Protein AF-A0A6M3JYT5-F1 (afdb_monomer)

Organism: NCBI:txid1070528

Radius of gyration: 20.06 Å; Cα contacts (8 Å, |Δi|>4): 46; chains: 1; bounding box: 38×19×58 Å

Nearest PDB structures (foldseek):
  3fcl-assembly1_A  TM=5.388E-01  e=7.776E+00  Homo sapiens

Sequence (72 aa):
MSLDIKVELEQLNTMYKDTQQNQTFNALIYGEMGTGKTNLAKTCRKPVLIHSFDPGGTKTVRDDIGKGIFVD

Secondary structure (DSSP, 8-state):
----HHHHHHHHHHHHHH-GGGS--------STTS-HHHHTTTSPSSEEE----HHHHGGGGGGBTTTEEE-

Foldseek 3Di:
DDDPPVVVVVVVVCVVVVPPVVVDDDDDDDDDPPPCPLVVQVVDDFQAEAADPDPVSCVNCVVCDVVRYDYD

Mean predicted aligned error: 8.89 Å

pLDDT: mean 86.79, std 9.81, range [49.78, 96.06]

Solvent-accessible surface area (backbone atoms only — not comparable to full-atom values): 4795 Å² total; per-residue (Å²): 134,85,82,56,65,67,63,53,52,52,51,52,52,48,57,66,69,69,41,66,74,79,77,58,85,89,82,87,88,84,76,68,91,87,73,45,73,59,48,52,60,72,76,51,76,72,73,38,82,42,82,62,92,48,78,73,48,51,65,69,49,55,94,37,54,83,74,43,34,44,78,88

Structure (mmCIF, N/CA/C/O backbone):
data_AF-A0A6M3JYT5-F1
#
_entry.id   AF-A0A6M3JYT5-F1
#
loop_
_atom_site.group_PDB
_atom_site.id
_atom_site.type_symbol
_atom_site.label_atom_id
_atom_site.label_alt_id
_atom_site.label_comp_id
_atom_site.label_asym_id
_atom_site.label_entity_id
_atom_site.label_seq_id
_atom_site.pdbx_PDB_ins_code
_atom_site.Cartn_x
_atom_site.Cartn_y
_atom_site.Cartn_z
_atom_site.occupancy
_atom_site.B_iso_or_equiv
_atom_site.auth_seq_id
_atom_site.auth_comp_id
_atom_site.auth_asym_id
_atom_site.auth_atom_id
_atom_site.pdbx_PDB_model_num
ATOM 1 N N . MET A 1 1 ? -21.529 9.371 45.826 1.00 49.78 1 MET A N 1
ATOM 2 C CA . MET A 1 1 ? -22.259 8.914 44.625 1.00 49.7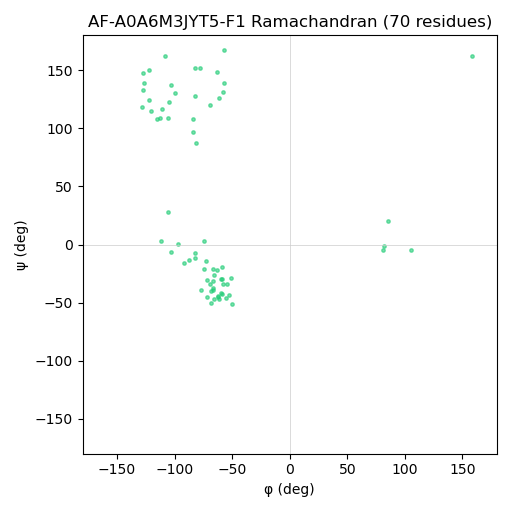8 1 MET A CA 1
ATOM 3 C C . MET A 1 1 ? -21.802 7.497 44.341 1.00 49.78 1 MET A C 1
ATOM 5 O O . MET A 1 1 ? -20.599 7.286 44.289 1.00 49.78 1 MET A O 1
ATOM 9 N N . SER A 1 2 ? -22.717 6.530 44.287 1.00 69.12 2 SER A N 1
ATOM 10 C CA . SER A 1 2 ? -22.385 5.138 43.965 1.00 69.12 2 SER A CA 1
ATOM 11 C C . SER A 1 2 ? -22.294 4.977 42.453 1.00 69.12 2 SER A C 1
ATOM 13 O O . SER A 1 2 ? -23.220 5.374 41.749 1.00 69.12 2 SER A O 1
ATOM 15 N N . LEU A 1 3 ? -21.190 4.414 41.974 1.00 72.56 3 LEU A N 1
ATOM 16 C CA . LEU A 1 3 ? -20.979 4.116 40.562 1.00 72.56 3 LEU A CA 1
ATOM 17 C C . LEU A 1 3 ? -21.920 2.977 40.143 1.00 72.56 3 LEU A C 1
ATOM 19 O O . LEU A 1 3 ? -21.849 1.887 40.716 1.00 72.56 3 LEU A O 1
ATOM 23 N N . ASP A 1 4 ? -22.805 3.215 39.176 1.00 87.31 4 ASP A N 1
ATOM 24 C CA . ASP A 1 4 ? -23.585 2.135 38.569 1.00 87.31 4 ASP A CA 1
ATOM 25 C C . ASP A 1 4 ? -22.749 1.488 37.464 1.00 87.31 4 ASP A C 1
ATOM 27 O O . ASP A 1 4 ? -22.673 1.966 36.332 1.00 87.31 4 ASP A O 1
ATOM 31 N N . ILE A 1 5 ? -22.101 0.380 37.826 1.00 90.31 5 ILE A N 1
ATOM 32 C CA . ILE A 1 5 ? -21.164 -0.354 36.970 1.00 90.31 5 ILE A CA 1
ATOM 33 C C . ILE A 1 5 ? -21.805 -0.741 35.631 1.00 90.31 5 ILE A C 1
ATOM 35 O O . ILE A 1 5 ? -21.114 -0.765 34.616 1.00 90.31 5 ILE A O 1
ATOM 39 N N . LYS A 1 6 ? -23.109 -1.048 35.597 1.00 89.31 6 LYS A N 1
ATOM 40 C CA . LYS A 1 6 ? -23.772 -1.476 34.355 1.00 89.31 6 LYS A CA 1
ATOM 41 C C . LYS A 1 6 ? -23.931 -0.313 33.388 1.00 89.31 6 LYS A C 1
ATOM 43 O O . LYS A 1 6 ? -23.621 -0.463 32.210 1.00 89.31 6 LYS A O 1
ATOM 48 N N . VAL A 1 7 ? -24.365 0.831 33.911 1.00 91.00 7 VAL A N 1
ATOM 49 C CA . VAL A 1 7 ? -24.545 2.062 33.136 1.00 91.00 7 VAL A CA 1
ATOM 50 C C . VAL A 1 7 ? -23.207 2.529 32.571 1.00 91.00 7 VAL A C 1
ATOM 52 O O . VAL A 1 7 ? -23.114 2.849 31.390 1.00 91.00 7 VAL A O 1
ATOM 55 N N . GLU A 1 8 ? -22.150 2.498 33.378 1.00 89.31 8 GLU A N 1
ATOM 56 C CA . GLU A 1 8 ? -20.824 2.947 32.947 1.00 89.31 8 GLU A CA 1
ATOM 57 C C . GLU A 1 8 ? -20.219 2.044 31.865 1.00 89.31 8 GLU A C 1
ATOM 59 O O . GLU A 1 8 ? -19.635 2.513 30.889 1.00 89.31 8 GLU A O 1
ATOM 64 N N . LEU A 1 9 ? -20.415 0.731 31.989 1.00 89.69 9 LEU A N 1
ATOM 65 C CA . LEU A 1 9 ? -19.944 -0.250 31.012 1.00 89.69 9 LEU A CA 1
ATOM 66 C C . LEU A 1 9 ? -20.685 -0.103 29.671 1.00 89.69 9 LEU A C 1
ATOM 68 O O . LEU A 1 9 ? -20.082 -0.212 28.601 1.00 89.69 9 LEU A O 1
ATOM 72 N N . GLU A 1 10 ? -21.983 0.194 29.710 1.00 91.81 10 GLU A N 1
ATOM 73 C CA . GLU A 1 10 ? -22.787 0.469 28.518 1.00 91.81 10 GLU A CA 1
ATOM 74 C C . GLU A 1 10 ? -22.385 1.789 27.841 1.00 91.81 10 GLU A C 1
ATOM 76 O O . GLU A 1 10 ? -22.235 1.837 26.615 1.00 91.81 10 GLU A O 1
ATOM 81 N N . GLN A 1 11 ? -22.103 2.829 28.629 1.00 89.06 11 GLN A N 1
ATOM 82 C CA . GLN A 1 11 ? -21.582 4.109 28.140 1.00 89.06 11 GLN A CA 1
ATOM 83 C C . GLN A 1 11 ? -20.211 3.952 27.473 1.00 89.06 11 GLN A C 1
ATOM 85 O O . GLN A 1 11 ? -20.015 4.449 26.364 1.00 89.06 11 GLN A O 1
ATOM 90 N N . LEU A 1 12 ? -19.288 3.205 28.088 1.00 85.12 12 LEU A N 1
ATOM 91 C CA . LEU A 1 12 ? -17.975 2.909 27.506 1.00 85.12 12 LEU A CA 1
ATOM 92 C C . LEU A 1 12 ? -18.103 2.129 26.193 1.00 85.12 12 LEU A C 1
ATOM 94 O O . LEU A 1 12 ? -17.488 2.493 25.193 1.00 85.12 12 LEU A O 1
ATOM 98 N N . ASN A 1 13 ? -18.936 1.087 26.159 1.00 85.25 13 ASN A N 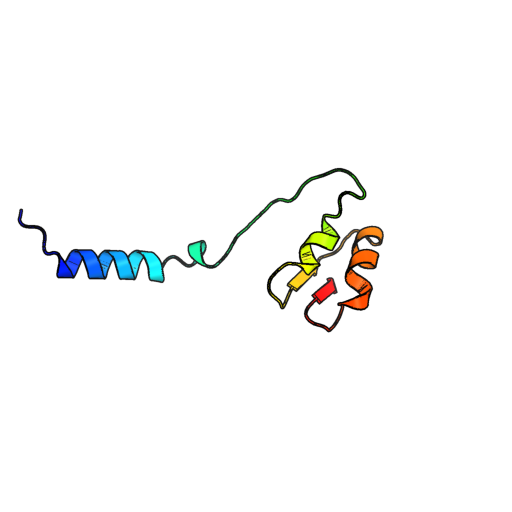1
ATOM 99 C CA . ASN A 1 13 ? -19.175 0.320 24.935 1.00 85.25 13 ASN A CA 1
ATOM 100 C C . ASN A 1 13 ? -19.737 1.186 23.804 1.00 85.25 13 ASN A C 1
ATOM 102 O O . ASN A 1 13 ? -19.328 1.030 22.655 1.00 85.25 13 ASN A O 1
ATOM 106 N N . THR A 1 14 ? -20.665 2.084 24.126 1.00 86.19 14 THR A N 1
ATOM 107 C CA . THR A 1 14 ? -21.259 3.015 23.159 1.00 86.19 14 THR A CA 1
ATOM 108 C C . THR A 1 14 ? -20.207 3.993 22.644 1.00 86.19 14 THR A C 1
ATOM 110 O O . THR A 1 14 ? -20.022 4.115 21.438 1.00 86.19 14 THR A O 1
ATOM 113 N N . MET A 1 15 ? -19.410 4.578 23.543 1.00 80.62 15 MET A N 1
ATOM 114 C CA . MET A 1 15 ? -18.311 5.482 23.198 1.00 80.62 15 MET A CA 1
ATOM 115 C C . MET A 1 15 ? -17.313 4.845 22.216 1.00 80.62 15 MET A C 1
ATOM 117 O O . MET A 1 15 ? -16.946 5.460 21.214 1.00 80.62 15 MET A O 1
ATOM 121 N N . TYR A 1 16 ? -16.893 3.597 22.449 1.00 74.62 16 TYR A N 1
ATOM 122 C CA . TYR A 1 16 ? -15.955 2.915 21.550 1.00 74.62 16 TYR A CA 1
ATOM 123 C C . TYR A 1 16 ? -16.579 2.500 20.212 1.00 74.62 16 TYR A C 1
ATOM 125 O O . TYR A 1 16 ? -15.870 2.475 19.205 1.00 74.62 16 TYR A O 1
ATOM 133 N N . LYS A 1 17 ? -17.880 2.187 20.180 1.00 77.38 17 LYS A N 1
ATOM 134 C CA . LYS A 1 17 ? -18.595 1.800 18.953 1.00 77.38 17 LYS A CA 1
ATOM 135 C C . LYS A 1 17 ? -18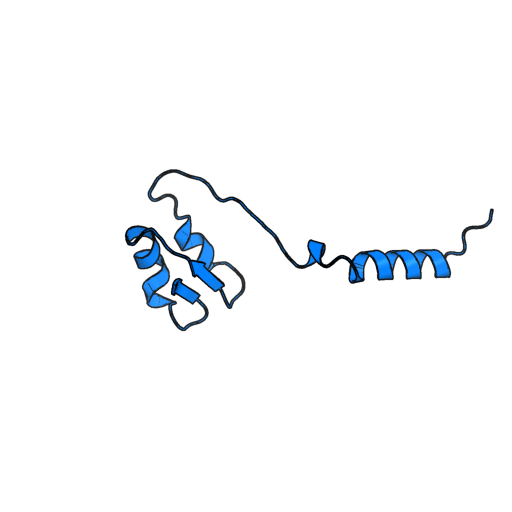.930 2.991 18.057 1.00 77.38 17 LYS A C 1
ATOM 137 O O . LYS A 1 17 ? -18.796 2.872 16.841 1.00 77.38 17 LYS A O 1
ATOM 142 N N . ASP A 1 18 ? -19.316 4.121 18.644 1.00 71.19 18 ASP A N 1
ATOM 143 C CA . ASP A 1 18 ? -19.812 5.290 17.907 1.00 71.19 18 ASP A CA 1
ATOM 144 C C . ASP A 1 18 ? -18.697 6.175 17.341 1.00 71.19 18 ASP A C 1
ATOM 146 O O . ASP A 1 18 ? -18.935 7.035 16.491 1.00 71.19 18 ASP A O 1
ATOM 150 N N . THR A 1 19 ? -17.447 5.952 17.752 1.00 67.56 19 THR A N 1
ATOM 151 C CA . THR A 1 19 ? -16.329 6.748 17.248 1.00 67.56 19 THR A CA 1
ATOM 152 C C . THR A 1 19 ? -15.878 6.227 15.879 1.00 67.56 19 THR A C 1
ATOM 154 O O . THR A 1 19 ? -14.946 5.429 15.771 1.00 67.56 19 THR A O 1
ATOM 157 N N . GLN A 1 20 ? -16.500 6.719 14.802 1.00 60.97 20 GLN A N 1
ATOM 158 C CA . GLN A 1 20 ? -16.089 6.456 13.410 1.00 60.97 20 GLN A CA 1
ATOM 159 C C . GLN A 1 20 ? -14.592 6.727 13.156 1.00 60.97 20 GLN A C 1
ATOM 161 O O . GLN A 1 20 ? -13.979 6.062 12.324 1.00 60.97 20 GLN A O 1
ATOM 166 N N . GLN A 1 21 ? -13.984 7.657 13.906 1.00 60.97 21 GLN A N 1
ATOM 167 C CA . GLN A 1 21 ? -12.552 7.976 13.819 1.00 60.97 21 GLN A CA 1
ATOM 168 C C . GLN A 1 21 ? -11.640 6.800 14.210 1.00 60.97 21 GLN A C 1
ATOM 170 O O . GLN A 1 21 ? -10.502 6.756 13.764 1.00 60.97 21 GLN A O 1
ATOM 175 N N . ASN A 1 22 ? -12.134 5.820 14.976 1.00 61.38 22 ASN A N 1
ATOM 176 C CA . ASN A 1 22 ? -11.373 4.613 15.322 1.00 61.38 22 ASN A CA 1
ATOM 177 C C . ASN A 1 22 ? -11.415 3.540 14.221 1.00 61.38 22 ASN A C 1
ATOM 179 O O . ASN A 1 22 ? -10.732 2.523 14.335 1.00 61.38 22 ASN A O 1
ATOM 183 N N . GLN A 1 23 ? -12.224 3.726 13.172 1.00 71.00 23 GLN A N 1
ATOM 184 C CA . GLN A 1 23 ? -12.321 2.772 12.062 1.00 71.00 23 GLN A CA 1
ATOM 185 C C . GLN A 1 23 ? -11.356 3.085 10.918 1.00 71.00 23 GLN A C 1
ATOM 187 O O . GLN A 1 23 ? -11.131 2.231 10.058 1.00 71.00 23 GLN A O 1
ATOM 192 N N . THR A 1 24 ? -10.795 4.293 10.884 1.00 76.94 24 THR A N 1
ATOM 193 C CA . THR A 1 24 ? -9.893 4.734 9.822 1.00 76.94 24 THR A CA 1
ATOM 194 C C . THR A 1 24 ? -8.553 5.158 10.402 1.00 76.94 24 THR A C 1
ATOM 196 O O . THR A 1 24 ? -8.438 5.594 11.543 1.00 76.94 24 THR A O 1
ATOM 199 N N . PHE A 1 25 ? -7.504 4.988 9.606 1.00 82.19 25 PHE A N 1
ATOM 200 C CA . PHE A 1 25 ? -6.153 5.379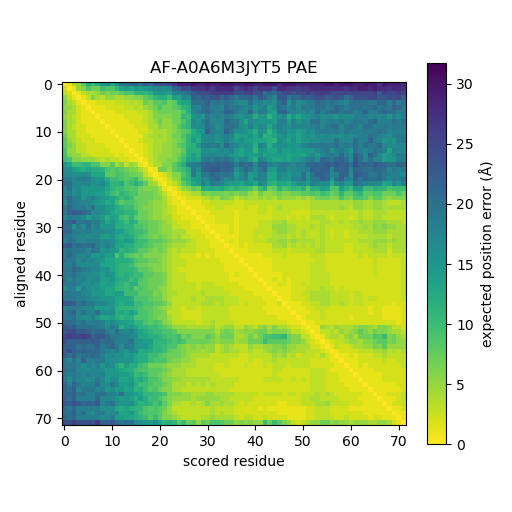 9.967 1.00 82.19 25 PHE A CA 1
ATOM 201 C C . PHE A 1 25 ? -5.594 6.226 8.835 1.00 82.19 25 PHE A C 1
ATOM 203 O O . PHE A 1 25 ? -5.478 5.756 7.703 1.00 82.19 25 PHE A O 1
ATOM 210 N N . ASN A 1 26 ? -5.260 7.474 9.151 1.00 88.12 26 ASN A N 1
ATOM 211 C CA . ASN A 1 26 ? -4.654 8.400 8.209 1.00 88.12 26 ASN A CA 1
ATOM 212 C C . ASN A 1 26 ? -3.17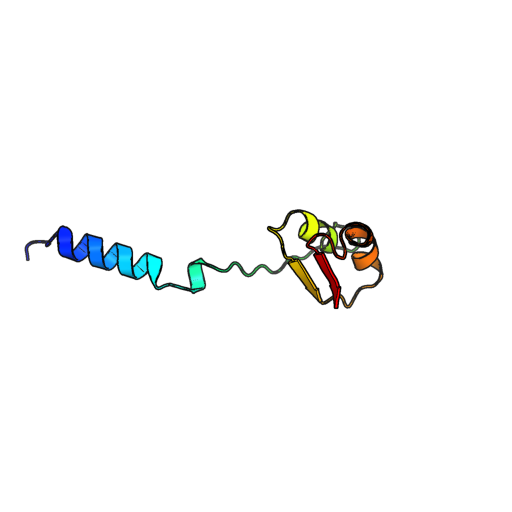2 8.524 8.542 1.00 88.12 26 ASN A C 1
ATOM 214 O O . ASN A 1 26 ? -2.809 8.899 9.656 1.00 88.12 26 ASN A O 1
ATOM 218 N N . ALA A 1 27 ? -2.322 8.224 7.567 1.00 90.06 27 ALA A N 1
ATOM 219 C CA . ALA A 1 27 ? -0.882 8.357 7.698 1.00 90.06 27 ALA A CA 1
ATOM 220 C C . ALA A 1 27 ? -0.315 9.176 6.553 1.00 90.06 27 ALA A C 1
ATOM 222 O O . ALA A 1 27 ? -0.778 9.104 5.416 1.00 90.06 27 ALA A O 1
ATOM 223 N N . LEU A 1 28 ? 0.743 9.910 6.873 1.00 94.50 28 LEU A N 1
ATOM 224 C CA . LEU A 1 28 ? 1.519 10.663 5.913 1.00 94.50 28 LEU A CA 1
ATOM 225 C C . LEU A 1 28 ? 2.901 10.025 5.816 1.00 94.50 28 LEU A C 1
ATOM 227 O O . LEU A 1 28 ? 3.681 10.046 6.766 1.00 94.50 28 LEU A O 1
ATOM 231 N N . ILE A 1 29 ? 3.153 9.374 4.684 1.00 92.38 29 ILE A N 1
ATOM 232 C CA . ILE A 1 29 ? 4.293 8.473 4.511 1.00 92.38 29 ILE A CA 1
ATOM 233 C C . ILE A 1 29 ? 5.338 9.160 3.643 1.00 92.38 29 ILE A C 1
ATOM 235 O O . ILE A 1 29 ? 5.153 9.329 2.437 1.00 92.38 29 ILE A O 1
ATOM 239 N N . TYR A 1 30 ? 6.447 9.542 4.270 1.00 93.62 30 TYR A N 1
ATOM 240 C CA . TYR A 1 30 ? 7.546 10.257 3.632 1.00 93.62 30 TYR A CA 1
ATOM 241 C C . TYR A 1 30 ? 8.786 9.390 3.445 1.00 93.62 30 TYR A C 1
ATOM 243 O O . TYR A 1 30 ? 8.967 8.355 4.082 1.00 93.62 30 TYR A O 1
ATOM 251 N N . GLY A 1 31 ? 9.658 9.848 2.555 1.00 91.81 31 GLY A N 1
ATOM 252 C CA . GLY A 1 31 ? 10.964 9.264 2.300 1.00 91.81 31 GLY A CA 1
ATOM 253 C C . GLY A 1 31 ? 11.470 9.653 0.918 1.00 91.81 31 GLY A C 1
ATOM 254 O O . GLY A 1 31 ? 10.685 10.045 0.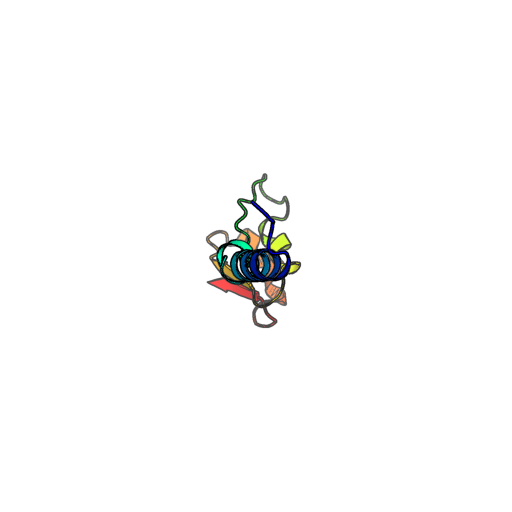051 1.00 91.81 31 GLY A O 1
ATOM 255 N N . GLU A 1 32 ? 12.771 9.494 0.712 1.00 93.25 32 GLU A N 1
ATOM 256 C CA . GLU A 1 32 ? 13.455 9.740 -0.561 1.00 93.25 32 GLU A CA 1
ATOM 257 C C . GLU A 1 32 ? 12.871 8.918 -1.730 1.00 93.25 32 GLU A C 1
ATOM 259 O O . GLU A 1 32 ? 12.068 7.990 -1.554 1.00 93.25 32 GLU A O 1
ATOM 264 N N . MET A 1 33 ? 13.246 9.256 -2.964 1.00 90.38 3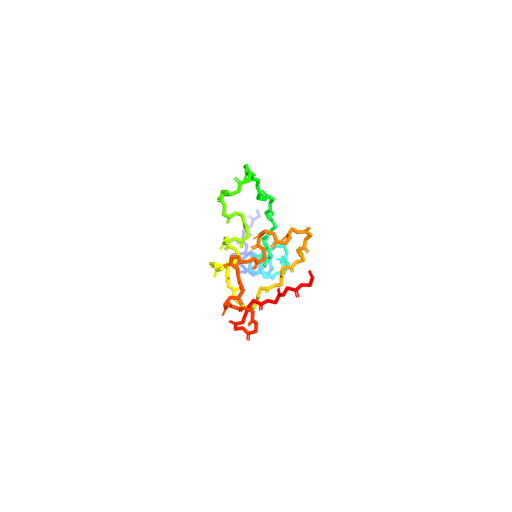3 MET A N 1
ATOM 265 C CA . MET A 1 33 ? 12.898 8.444 -4.136 1.00 90.38 33 MET A CA 1
ATOM 266 C C . MET A 1 33 ? 13.411 7.001 -3.968 1.00 90.38 33 MET A C 1
ATOM 268 O O . MET A 1 33 ? 14.513 6.772 -3.484 1.00 90.38 33 MET A O 1
ATOM 272 N N . GLY A 1 34 ? 12.605 6.010 -4.364 1.00 89.19 34 GLY A N 1
ATOM 273 C CA . GLY A 1 34 ? 13.013 4.599 -4.333 1.00 89.19 34 GLY A CA 1
ATOM 274 C C . GLY A 1 34 ? 12.882 3.887 -2.979 1.00 89.19 34 GLY A C 1
ATOM 275 O O . GLY A 1 34 ? 13.085 2.681 -2.924 1.00 89.19 34 GLY A O 1
ATOM 276 N N . THR A 1 35 ? 12.447 4.559 -1.908 1.00 93.69 35 THR A N 1
ATOM 277 C CA . THR A 1 35 ? 12.270 3.937 -0.574 1.00 93.69 35 THR A CA 1
ATOM 278 C C . THR A 1 35 ? 11.050 3.015 -0.445 1.00 93.69 35 THR A C 1
ATOM 280 O O . THR A 1 35 ? 10.774 2.494 0.630 1.00 93.69 35 THR A O 1
ATOM 283 N N . GLY A 1 36 ? 10.295 2.801 -1.528 1.00 92.75 36 GLY A N 1
ATOM 284 C CA . GLY A 1 36 ? 9.178 1.853 -1.546 1.00 92.75 36 GLY A CA 1
ATOM 285 C C . GLY A 1 36 ? 7.837 2.398 -1.045 1.00 92.75 36 GLY A C 1
ATOM 286 O O . GLY A 1 36 ? 6.953 1.605 -0.738 1.00 92.75 36 GLY A O 1
ATOM 287 N N . LYS A 1 37 ? 7.640 3.724 -1.016 1.00 93.56 37 LYS A N 1
ATOM 288 C CA . LYS A 1 37 ? 6.376 4.361 -0.584 1.00 93.56 37 LYS A CA 1
ATOM 289 C C . LYS A 1 37 ? 5.136 3.776 -1.275 1.00 93.56 37 LYS A C 1
ATOM 291 O O . LYS A 1 37 ? 4.208 3.350 -0.603 1.00 93.56 37 LYS A O 1
ATOM 296 N N . THR A 1 38 ? 5.135 3.683 -2.606 1.00 93.50 38 THR A N 1
ATOM 297 C CA . THR A 1 38 ? 4.015 3.080 -3.356 1.00 93.50 38 THR A CA 1
ATOM 298 C C . THR A 1 38 ? 3.927 1.567 -3.144 1.00 93.50 38 THR A C 1
ATOM 300 O O . THR A 1 38 ? 2.834 1.017 -3.062 1.00 93.50 38 THR A O 1
ATOM 303 N N . ASN A 1 39 ? 5.069 0.891 -2.985 1.00 93.81 39 ASN A N 1
ATOM 304 C CA . ASN A 1 39 ? 5.125 -0.554 -2.753 1.00 93.81 39 ASN A CA 1
ATOM 305 C C . ASN A 1 39 ? 4.515 -0.956 -1.397 1.00 93.81 39 ASN A C 1
ATOM 307 O O . ASN A 1 39 ? 3.985 -2.056 -1.259 1.00 93.81 39 ASN A O 1
ATOM 311 N N . LEU A 1 40 ? 4.521 -0.056 -0.410 1.00 93.56 40 LEU A N 1
ATOM 312 C CA . LEU A 1 40 ? 3.851 -0.269 0.872 1.00 93.56 40 LEU A CA 1
ATOM 313 C C . LEU A 1 40 ? 2.348 -0.548 0.705 1.00 93.56 40 LEU A C 1
ATOM 315 O O . LEU A 1 40 ? 1.802 -1.378 1.422 1.00 93.56 40 LEU A O 1
ATOM 319 N N . ALA A 1 41 ? 1.684 0.053 -0.288 1.00 92.81 41 ALA A N 1
ATOM 320 C CA . ALA A 1 41 ? 0.258 -0.170 -0.549 1.00 92.81 41 ALA A CA 1
ATOM 321 C C . ALA A 1 41 ? -0.087 -1.651 -0.825 1.00 92.81 41 ALA A C 1
ATOM 323 O O . ALA A 1 41 ? -1.238 -2.085 -0.687 1.00 92.81 41 ALA A O 1
ATOM 3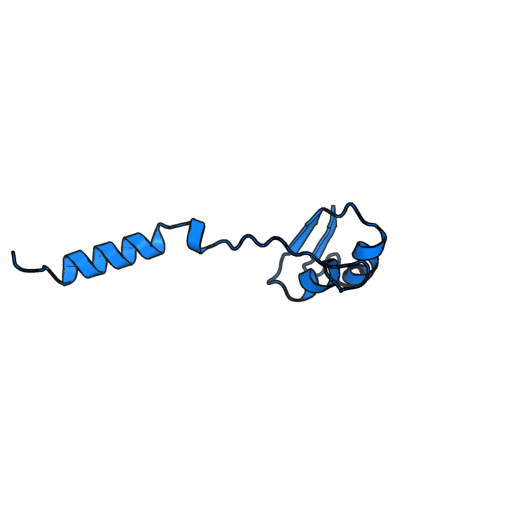24 N N . LYS A 1 42 ? 0.911 -2.469 -1.187 1.00 93.00 42 LYS A N 1
ATOM 325 C CA . LYS A 1 42 ? 0.749 -3.911 -1.397 1.00 93.00 42 LYS A CA 1
ATOM 326 C C . LYS A 1 42 ? 0.417 -4.649 -0.103 1.00 93.00 42 LYS A C 1
ATOM 328 O O . LYS A 1 42 ? -0.354 -5.602 -0.174 1.00 93.00 42 LYS A O 1
ATOM 333 N N . THR A 1 43 ? 0.902 -4.178 1.046 1.00 92.81 43 THR A N 1
ATOM 334 C CA . THR A 1 43 ? 0.684 -4.810 2.359 1.00 92.81 43 THR A CA 1
ATOM 335 C C . THR A 1 43 ? -0.602 -4.351 3.049 1.00 92.81 43 THR A C 1
ATOM 337 O O . THR A 1 43 ? -1.052 -4.992 3.997 1.00 92.81 43 THR A O 1
ATOM 340 N N . CYS A 1 44 ? -1.229 -3.275 2.569 1.00 91.69 44 CYS A N 1
ATOM 341 C CA . CYS A 1 44 ? -2.512 -2.805 3.080 1.00 91.69 44 CYS A CA 1
ATOM 342 C C . CYS A 1 44 ? -3.631 -3.838 2.858 1.00 91.69 44 CYS A C 1
ATOM 344 O O . CYS A 1 44 ? -3.653 -4.555 1.849 1.00 91.69 44 CYS A O 1
ATOM 346 N N . ARG A 1 45 ? -4.609 -3.858 3.774 1.00 90.62 45 ARG A N 1
ATOM 347 C CA . ARG A 1 45 ? -5.845 -4.639 3.620 1.00 90.62 45 ARG A CA 1
ATOM 348 C C . ARG A 1 45 ? -6.565 -4.211 2.338 1.00 90.62 45 ARG A C 1
ATOM 350 O O . ARG A 1 45 ? -6.738 -3.022 2.099 1.00 90.62 45 ARG A O 1
ATOM 357 N N . LYS A 1 46 ? -6.975 -5.181 1.518 1.00 92.62 46 LYS A N 1
ATOM 358 C CA . LYS A 1 46 ? -7.655 -4.937 0.236 1.00 92.62 46 LYS A CA 1
ATOM 359 C C . LYS A 1 46 ? -9.162 -4.683 0.435 1.00 92.62 46 LYS A C 1
ATOM 361 O O . LYS A 1 46 ? -9.726 -5.242 1.380 1.00 92.62 46 LYS A O 1
ATOM 366 N N . PRO A 1 47 ? -9.822 -3.916 -0.455 1.00 94.31 47 PRO A N 1
ATOM 367 C CA . PRO A 1 47 ? -9.269 -3.240 -1.637 1.00 94.31 47 PRO A CA 1
ATOM 368 C C . PRO A 1 47 ? -8.500 -1.952 -1.298 1.00 94.31 47 PRO A C 1
ATOM 370 O O . PRO A 1 47 ? -8.792 -1.293 -0.307 1.00 94.31 47 PRO A O 1
ATOM 373 N N . VAL A 1 48 ? -7.523 -1.595 -2.136 1.00 93.94 48 VAL A N 1
ATOM 374 C CA . VAL A 1 48 ? -6.701 -0.381 -1.998 1.00 93.94 48 VAL A CA 1
ATOM 375 C C . VAL A 1 48 ? -6.834 0.465 -3.258 1.00 93.94 48 VAL A C 1
ATOM 377 O O . VAL A 1 48 ? -6.552 -0.023 -4.351 1.00 93.94 48 VAL A O 1
ATOM 380 N N . LEU A 1 49 ? -7.227 1.727 -3.090 1.00 94.62 49 LEU A N 1
ATOM 381 C CA . LEU A 1 49 ? -7.225 2.740 -4.142 1.00 94.62 49 LEU A CA 1
ATOM 382 C C . LEU A 1 49 ? -5.982 3.625 -3.994 1.00 94.62 49 LEU A C 1
ATOM 384 O O . LEU A 1 49 ? -5.695 4.111 -2.901 1.00 94.62 49 LEU A O 1
ATOM 388 N N . ILE A 1 50 ? -5.246 3.820 -5.086 1.00 93.56 50 ILE A N 1
ATOM 389 C CA . ILE A 1 50 ? -4.054 4.666 -5.151 1.00 93.56 50 ILE A CA 1
ATOM 390 C C . ILE A 1 50 ? -4.310 5.759 -6.185 1.00 93.56 50 ILE A C 1
ATOM 392 O O . ILE A 1 50 ? -4.382 5.465 -7.372 1.00 93.56 50 ILE A O 1
ATOM 396 N N . HIS A 1 51 ? -4.372 7.013 -5.748 1.00 92.19 51 HIS A N 1
ATOM 397 C CA . HIS A 1 51 ? -4.302 8.152 -6.664 1.00 92.19 51 HIS A CA 1
ATOM 398 C C . HIS A 1 51 ? -2.830 8.449 -6.934 1.00 92.19 51 HIS A C 1
ATOM 400 O O . HIS A 1 51 ? -2.103 8.876 -6.027 1.00 92.19 51 HIS A O 1
ATOM 406 N N . SER A 1 52 ? -2.356 8.133 -8.139 1.00 86.38 52 SER A N 1
ATOM 407 C CA . SER A 1 52 ? -0.928 8.183 -8.449 1.00 86.38 52 SER A CA 1
ATOM 408 C C . SER A 1 52 ? -0.596 9.305 -9.420 1.00 86.38 52 SER A C 1
ATOM 410 O O . SER A 1 52 ? -0.953 9.269 -10.588 1.00 86.38 52 SER A O 1
ATOM 412 N N . PHE A 1 53 ? 0.205 10.260 -8.954 1.00 83.25 53 PHE A N 1
ATOM 413 C CA . PHE A 1 53 ? 0.801 11.293 -9.808 1.00 83.25 53 PHE A CA 1
ATOM 414 C C . PHE A 1 53 ? 2.241 10.947 -10.230 1.00 83.25 53 PHE A C 1
ATOM 416 O O . PHE A 1 53 ? 2.877 11.720 -10.943 1.00 83.25 53 PHE A O 1
ATOM 423 N N . ASP A 1 54 ? 2.764 9.791 -9.792 1.00 80.50 54 ASP A N 1
ATOM 424 C CA . ASP A 1 54 ? 4.116 9.319 -10.104 1.00 80.50 54 ASP A CA 1
ATOM 425 C C . ASP A 1 54 ? 4.083 8.026 -10.952 1.00 80.50 54 ASP A C 1
ATOM 427 O O . ASP A 1 54 ? 3.801 6.932 -10.435 1.00 80.50 54 ASP A O 1
ATOM 431 N N . PRO A 1 55 ? 4.439 8.100 -12.249 1.00 78.81 55 PRO A N 1
ATOM 432 C CA . PRO A 1 55 ? 4.483 6.930 -13.120 1.00 78.81 55 PRO A CA 1
ATOM 433 C C . PRO A 1 55 ? 5.571 5.920 -12.719 1.00 78.81 55 PRO A C 1
ATOM 435 O O . PRO A 1 55 ? 5.485 4.749 -13.097 1.00 78.81 55 PRO A O 1
ATOM 438 N N . GLY A 1 56 ? 6.597 6.331 -11.962 1.00 84.31 56 GLY A N 1
ATOM 439 C CA . GLY A 1 56 ? 7.623 5.442 -11.418 1.00 84.31 56 GLY A CA 1
ATOM 440 C C . GLY A 1 56 ? 7.060 4.508 -10.348 1.00 84.31 56 GLY A C 1
ATOM 441 O O . GLY A 1 56 ? 7.218 3.289 -10.450 1.00 84.31 56 GLY A O 1
ATOM 442 N N . GLY A 1 57 ? 6.342 5.062 -9.369 1.00 83.56 57 GLY A N 1
ATOM 443 C CA . GLY A 1 57 ? 5.693 4.307 -8.297 1.00 83.56 57 GLY A CA 1
ATOM 444 C C . GLY A 1 57 ? 4.681 3.275 -8.799 1.00 83.56 57 GLY A C 1
ATOM 445 O O . GLY A 1 57 ? 4.697 2.130 -8.339 1.00 83.56 57 GLY A O 1
ATOM 446 N N . THR A 1 58 ? 3.857 3.623 -9.793 1.00 89.25 58 THR A N 1
ATOM 447 C CA . THR A 1 58 ? 2.816 2.723 -10.335 1.00 89.25 58 THR A CA 1
ATOM 448 C C . THR A 1 58 ? 3.388 1.419 -10.905 1.00 89.25 58 THR A C 1
ATOM 450 O O . THR A 1 58 ? 2.760 0.363 -10.809 1.00 89.25 58 THR A O 1
ATOM 453 N N . LYS A 1 59 ? 4.628 1.433 -11.417 1.00 90.62 59 LYS A N 1
ATOM 454 C CA . LYS A 1 59 ? 5.300 0.213 -11.906 1.00 90.62 59 LYS A CA 1
ATOM 455 C C . LYS A 1 59 ? 5.442 -0.857 -10.819 1.00 90.62 59 LYS A C 1
ATOM 457 O O . LYS A 1 59 ? 5.421 -2.037 -11.144 1.00 90.62 59 LYS A O 1
ATOM 462 N N . THR A 1 60 ? 5.548 -0.464 -9.548 1.00 92.06 60 THR A N 1
ATOM 463 C CA . THR A 1 60 ? 5.750 -1.395 -8.420 1.00 92.06 60 THR A CA 1
ATOM 464 C C . THR A 1 60 ? 4.492 -2.185 -8.038 1.00 92.06 60 THR A C 1
ATOM 466 O O . THR A 1 60 ? 4.585 -3.260 -7.442 1.00 92.06 60 THR A O 1
ATOM 469 N N . VAL A 1 61 ? 3.310 -1.687 -8.416 1.00 93.62 61 VAL A N 1
ATOM 470 C CA . VAL A 1 61 ? 2.002 -2.291 -8.101 1.00 93.62 61 VAL A CA 1
ATOM 471 C C . VAL A 1 61 ? 1.285 -2.852 -9.331 1.00 93.62 61 VAL A C 1
ATOM 473 O O . VAL A 1 61 ? 0.173 -3.355 -9.206 1.00 93.62 61 VAL A O 1
ATOM 476 N N . ARG A 1 62 ? 1.915 -2.793 -10.513 1.00 92.56 62 ARG A N 1
ATOM 477 C CA . ARG A 1 62 ? 1.308 -3.153 -11.804 1.00 92.56 62 ARG A CA 1
ATOM 478 C C . ARG A 1 62 ? 0.668 -4.545 -11.813 1.00 92.56 62 ARG A C 1
ATOM 480 O O . ARG A 1 62 ? -0.441 -4.685 -12.315 1.00 92.56 62 ARG A O 1
ATOM 487 N N . ASP A 1 63 ? 1.333 -5.545 -11.242 1.00 94.88 63 ASP A N 1
ATOM 488 C CA . ASP A 1 63 ? 0.871 -6.943 -11.284 1.00 94.88 63 ASP A CA 1
ATOM 489 C C . ASP A 1 63 ? -0.351 -7.222 -10.388 1.00 94.88 63 ASP A C 1
ATOM 491 O O . ASP A 1 63 ? -1.004 -8.265 -10.523 1.00 94.88 63 ASP A O 1
ATOM 495 N N . ASP A 1 64 ? -0.661 -6.289 -9.486 1.00 94.88 64 ASP A N 1
ATOM 496 C CA . ASP A 1 64 ? -1.745 -6.356 -8.505 1.00 94.88 64 ASP A CA 1
ATOM 497 C C . ASP A 1 64 ? -2.956 -5.498 -8.903 1.00 94.88 64 ASP A C 1
ATOM 499 O O . ASP A 1 64 ? -4.001 -5.558 -8.242 1.00 94.88 64 ASP A O 1
ATOM 503 N N . ILE A 1 65 ? -2.842 -4.716 -9.986 1.00 93.81 65 ILE A N 1
ATOM 504 C CA . ILE A 1 65 ? -3.949 -3.924 -10.527 1.00 93.81 65 ILE A CA 1
ATO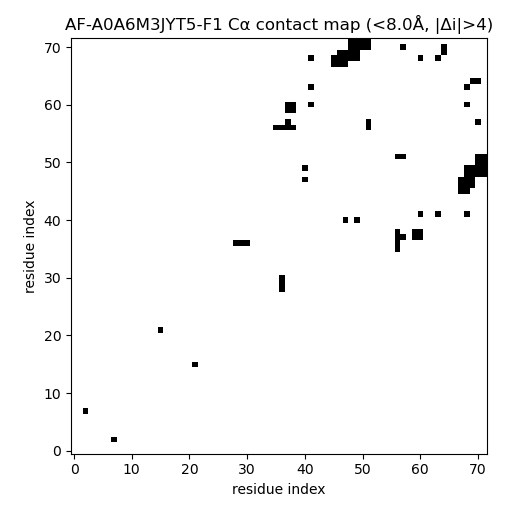M 505 C C . ILE A 1 65 ? -5.075 -4.873 -10.954 1.00 93.81 65 ILE A C 1
ATOM 507 O O . ILE A 1 65 ? -4.860 -5.831 -11.696 1.00 93.81 65 ILE A O 1
ATOM 511 N N . GLY A 1 66 ? -6.282 -4.632 -10.441 1.00 92.44 66 GLY A N 1
ATOM 512 C CA . GLY A 1 66 ? -7.447 -5.499 -10.646 1.00 92.44 66 GLY A CA 1
ATOM 513 C C . GLY A 1 66 ? -7.501 -6.727 -9.726 1.00 92.44 66 GLY A C 1
ATOM 514 O O . GLY A 1 66 ? -8.511 -7.421 -9.708 1.00 92.44 66 GLY A O 1
ATOM 515 N N . LYS A 1 67 ? -6.470 -6.972 -8.904 1.00 95.06 67 LYS A N 1
ATOM 516 C CA . LYS A 1 67 ? -6.421 -8.046 -7.886 1.00 95.06 67 LYS A CA 1
ATOM 517 C C . LYS A 1 67 ? -6.578 -7.505 -6.460 1.00 95.06 67 LYS A C 1
ATOM 519 O O . LYS A 1 67 ? -6.057 -8.064 -5.499 1.00 95.06 67 LYS A O 1
ATOM 524 N N . GLY A 1 68 ? -7.279 -6.381 -6.324 1.00 93.75 68 GLY A N 1
ATOM 525 C CA . GLY A 1 68 ? -7.474 -5.676 -5.058 1.00 93.75 68 GLY A CA 1
ATOM 526 C C . GLY A 1 68 ? -6.645 -4.401 -4.912 1.00 93.75 68 GLY A C 1
ATOM 527 O O . GLY A 1 68 ? -6.841 -3.694 -3.926 1.00 93.75 68 GLY A O 1
ATOM 528 N N . ILE A 1 69 ? -5.766 -4.077 -5.867 1.00 96.06 69 ILE A N 1
ATOM 529 C CA . ILE A 1 69 ? -5.234 -2.719 -6.046 1.00 96.06 69 ILE A CA 1
ATOM 530 C C . ILE A 1 69 ? -5.926 -2.064 -7.243 1.00 96.06 69 ILE A C 1
ATOM 532 O O . ILE A 1 69 ? -6.103 -2.687 -8.291 1.00 96.06 69 ILE A O 1
ATOM 536 N N . PHE A 1 70 ? -6.293 -0.800 -7.076 1.00 95.38 70 PHE A N 1
ATOM 537 C CA . PHE A 1 70 ? -6.851 0.068 -8.104 1.00 95.38 70 PHE A CA 1
ATOM 538 C C . PHE A 1 70 ? -6.022 1.349 -8.150 1.00 95.38 70 PHE A C 1
ATOM 540 O O . PHE A 1 70 ? -5.608 1.850 -7.103 1.00 95.38 70 PHE A O 1
ATOM 547 N N . VAL A 1 71 ? -5.749 1.846 -9.354 1.00 92.88 71 VAL A N 1
ATOM 548 C CA . VAL A 1 71 ? -4.961 3.061 -9.574 1.00 92.88 71 VAL A CA 1
ATOM 549 C C . VAL A 1 71 ? -5.766 3.996 -10.465 1.00 92.88 71 VAL A C 1
ATOM 551 O O . VAL A 1 71 ? -6.307 3.535 -11.472 1.00 92.88 71 VAL A O 1
ATOM 554 N N . ASP A 1 72 ? -5.838 5.260 -10.062 1.00 88.19 72 ASP A N 1
ATOM 555 C CA . ASP A 1 72 ? -6.417 6.392 -10.796 1.00 88.19 72 ASP A CA 1
ATOM 556 C C . ASP A 1 72 ? -5.315 7.421 -11.089 1.00 88.19 72 ASP A C 1
ATOM 558 O O . ASP A 1 72 ? -4.496 7.678 -10.164 1.00 88.19 72 ASP A O 1
#